Protein AF-A0A8S0UUN2-F1 (afdb_monomer_lite)

Foldseek 3Di:
DCPVLLDPDDPDPDDPVVVVVVLVVVLVCVLVVLVVVLVVDPDPVSVVVNVVSVVVSVVVVVVVVVVVVVVVVVCVVVVPPDSCLQCQQCVPNDWDADPVRHTRGPHDPPPPDDD

pLDDT: mean 70.6, std 10.85, range [37.72, 88.5]

Organism: NCBI:txid158383

InterPro domains:
  IPR000326 Phosphatidic acid phosphatase type 2/haloperoxidase [PF01569] (60-100)
  IPR036938 Phosphatidic acid phosphatase type 2/haloperoxidase superfamily [SSF48317] (6-97)
  IPR043216 Phosphatidic acid phosphatases-like [PTHR10165] (4-112)

Sequence (115 aa):
MMSDLKYPLKDNTVPIWLVPVNNIFTSAIFLLGFVPVNKIEEDDVGILSYYESVCVSRRILFSVLITGVSTDAIKDAVGRPRPDFFWRCFPDGKDVYDRWGNVVCHGDKCHKGRA

Structure (mmCIF, N/CA/C/O backbone):
data_AF-A0A8S0UUN2-F1
#
_entry.id   AF-A0A8S0UUN2-F1
#
loop_
_atom_site.group_PDB
_atom_site.id
_atom_site.type_symbol
_atom_site.label_atom_id
_atom_site.label_alt_id
_atom_site.label_comp_id
_atom_site.label_asym_id
_atom_site.label_entity_id
_atom_site.label_seq_id
_atom_site.pdbx_PDB_ins_code
_atom_site.Cartn_x
_atom_site.Cartn_y
_atom_site.Cartn_z
_atom_site.occupancy
_atom_site.B_iso_or_equiv
_atom_site.auth_seq_id
_atom_site.auth_comp_id
_atom_site.auth_asym_id
_atom_site.auth_atom_id
_atom_site.pdbx_PDB_model_num
ATOM 1 N N . MET A 1 1 ? -13.374 -9.385 24.234 1.00 54.16 1 MET A N 1
ATOM 2 C CA . MET A 1 1 ? -13.160 -7.934 24.432 1.00 54.16 1 MET A CA 1
ATOM 3 C C . MET A 1 1 ? -11.979 -7.525 23.563 1.00 54.16 1 MET A C 1
ATOM 5 O O . MET A 1 1 ? -10.986 -8.239 23.589 1.00 54.16 1 MET A O 1
ATOM 9 N N . MET A 1 2 ? -12.117 -6.482 22.731 1.00 58.81 2 MET A N 1
ATOM 10 C CA . MET A 1 2 ? -11.131 -6.035 21.725 1.00 58.81 2 MET A CA 1
ATOM 11 C C . MET A 1 2 ? -9.822 -5.510 22.357 1.00 58.81 2 MET A C 1
ATOM 13 O O . MET A 1 2 ? -9.543 -4.314 22.353 1.00 58.81 2 MET A O 1
ATOM 17 N N . SER A 1 3 ? -8.997 -6.398 22.903 1.00 55.84 3 SER A N 1
ATOM 18 C CA . SER A 1 3 ? -7.703 -6.046 23.500 1.00 55.84 3 SER A CA 1
ATOM 19 C C . SER A 1 3 ? -6.647 -5.631 22.465 1.00 55.84 3 SER A C 1
ATOM 21 O O . SER A 1 3 ? -5.784 -4.821 22.787 1.00 55.84 3 SER A O 1
ATOM 23 N N . ASP A 1 4 ? -6.745 -6.107 21.218 1.00 57.84 4 ASP A N 1
ATOM 24 C CA . ASP A 1 4 ? -5.791 -5.801 20.133 1.00 57.84 4 ASP A CA 1
ATOM 25 C C . ASP A 1 4 ? -5.864 -4.356 19.594 1.00 57.84 4 ASP A C 1
ATOM 27 O O . ASP A 1 4 ? -4.956 -3.917 18.892 1.00 57.84 4 ASP A O 1
ATOM 31 N N . LEU A 1 5 ? -6.924 -3.595 19.902 1.00 57.59 5 LEU A N 1
ATOM 32 C CA . LEU A 1 5 ? -7.159 -2.243 19.355 1.00 57.59 5 LEU A CA 1
ATOM 33 C C . LEU A 1 5 ? -6.749 -1.108 20.312 1.00 57.59 5 LEU A C 1
ATOM 35 O O . LEU A 1 5 ? -6.893 0.063 19.976 1.00 57.59 5 LEU A O 1
ATOM 39 N N . LYS A 1 6 ? -6.266 -1.431 21.519 1.00 59.50 6 LYS A N 1
ATOM 40 C CA . LYS A 1 6 ? -6.005 -0.439 22.579 1.00 59.50 6 LYS A CA 1
ATOM 41 C C . LYS A 1 6 ? -4.674 0.310 22.414 1.00 59.50 6 LYS A C 1
ATOM 43 O O . LYS A 1 6 ? -4.372 1.218 23.186 1.00 59.50 6 LYS A O 1
ATOM 48 N N . TYR A 1 7 ? -3.866 -0.043 21.418 1.00 57.97 7 TYR A N 1
ATOM 49 C CA . TYR A 1 7 ? -2.603 0.645 21.167 1.00 57.97 7 TYR A CA 1
ATOM 50 C C . TYR A 1 7 ? -2.852 2.013 20.507 1.00 57.97 7 TYR A C 1
ATOM 52 O O . TYR A 1 7 ? -3.705 2.114 19.623 1.00 57.97 7 TYR A O 1
ATOM 60 N N . PRO A 1 8 ? -2.153 3.085 20.930 1.00 60.56 8 PRO A N 1
ATOM 61 C CA . PRO A 1 8 ? -2.270 4.384 20.280 1.00 60.56 8 PRO A CA 1
ATOM 62 C C . PRO A 1 8 ? -1.853 4.249 18.813 1.00 60.56 8 PRO A C 1
ATOM 64 O O . PRO A 1 8 ? -0.781 3.713 18.516 1.00 60.56 8 PRO A O 1
ATOM 67 N N . LEU A 1 9 ? -2.720 4.707 17.906 1.00 62.19 9 LEU A N 1
ATOM 68 C CA . LEU A 1 9 ? -2.459 4.679 16.472 1.00 62.19 9 LEU A CA 1
ATOM 69 C C . LEU A 1 9 ? -1.210 5.527 16.206 1.00 62.19 9 LEU A C 1
ATOM 71 O O . LEU A 1 9 ? -1.198 6.726 16.477 1.00 62.19 9 LEU A O 1
ATOM 75 N N . LYS A 1 10 ? -0.134 4.892 15.745 1.00 66.75 10 LYS A N 1
ATOM 76 C CA . LYS A 1 10 ? 1.070 5.612 15.334 1.00 66.75 10 LYS A CA 1
ATOM 77 C C . LYS A 1 10 ? 0.765 6.315 14.013 1.00 66.75 10 LYS A C 1
ATOM 79 O O . LYS A 1 10 ? 0.128 5.716 13.146 1.00 66.75 10 LYS A O 1
ATOM 84 N N . ASP A 1 11 ? 1.248 7.541 13.847 1.00 67.81 11 ASP A N 1
ATOM 85 C CA . ASP A 1 11 ? 1.185 8.206 12.549 1.00 67.81 11 ASP A CA 1
ATOM 86 C C . ASP A 1 11 ? 1.904 7.369 11.484 1.00 67.81 11 ASP A C 1
ATOM 88 O O . ASP A 1 11 ? 2.927 6.727 11.746 1.00 67.81 11 ASP A O 1
ATOM 92 N N . ASN A 1 12 ? 1.356 7.371 10.269 1.00 67.38 12 ASN A N 1
ATOM 93 C CA . ASN A 1 12 ? 1.950 6.651 9.152 1.00 67.38 12 ASN A CA 1
ATOM 94 C C . ASN A 1 12 ? 3.290 7.301 8.779 1.00 67.38 12 ASN A C 1
ATOM 96 O O . ASN A 1 12 ? 3.315 8.351 8.142 1.00 67.38 12 ASN A O 1
ATOM 100 N N . THR A 1 13 ? 4.403 6.638 9.110 1.00 77.00 13 THR A N 1
ATOM 101 C CA . THR A 1 13 ? 5.765 7.040 8.704 1.00 77.00 13 THR A CA 1
ATOM 102 C C . THR A 1 13 ? 5.921 7.120 7.183 1.00 77.00 13 THR A C 1
ATOM 104 O O . THR A 1 13 ? 6.773 7.847 6.681 1.00 77.00 13 THR A O 1
ATOM 107 N N . VAL A 1 14 ? 5.095 6.375 6.438 1.00 69.31 14 VAL A N 1
ATOM 108 C CA . VAL A 1 14 ? 5.120 6.334 4.975 1.00 69.31 14 VAL A CA 1
ATOM 109 C C . VAL A 1 14 ? 3.719 6.642 4.437 1.00 69.31 14 VAL A C 1
ATOM 111 O O . VAL A 1 14 ? 2.781 5.897 4.738 1.00 69.31 14 VAL A O 1
ATOM 114 N N . PRO A 1 15 ? 3.532 7.720 3.650 1.00 77.88 15 PRO A N 1
ATOM 115 C CA . PRO A 1 15 ? 2.231 8.020 3.078 1.00 77.88 15 PRO A CA 1
ATOM 116 C C . PRO A 1 15 ? 1.861 6.966 2.033 1.00 77.88 15 PRO A C 1
ATOM 118 O O . PRO A 1 15 ? 2.679 6.574 1.206 1.00 77.88 15 PRO A O 1
ATOM 121 N N . ILE A 1 16 ? 0.597 6.542 2.033 1.00 76.62 16 ILE A N 1
ATOM 122 C CA . ILE A 1 16 ? 0.081 5.507 1.119 1.00 76.62 16 ILE A CA 1
ATOM 123 C C . ILE A 1 16 ? 0.270 5.907 -0.358 1.00 76.62 16 ILE A C 1
ATOM 125 O O . ILE A 1 16 ? 0.522 5.054 -1.204 1.00 76.62 16 ILE A O 1
ATOM 129 N N . TRP A 1 17 ? 0.242 7.209 -0.658 1.00 73.19 17 TRP A N 1
ATOM 130 C CA . TRP A 1 17 ? 0.506 7.759 -1.992 1.00 73.19 17 TRP A CA 1
ATOM 131 C C . TRP A 1 17 ? 1.977 7.701 -2.429 1.00 73.19 17 TRP A C 1
ATOM 133 O O . TRP A 1 17 ? 2.255 7.814 -3.620 1.00 73.19 17 TRP A O 1
ATOM 143 N N . LEU A 1 18 ? 2.926 7.491 -1.511 1.00 82.75 18 LEU A N 1
ATOM 144 C CA . LEU A 1 18 ? 4.351 7.431 -1.850 1.00 82.75 18 LEU A CA 1
ATOM 145 C C . LEU A 1 18 ? 4.667 6.238 -2.756 1.00 82.75 18 LEU A C 1
ATOM 147 O O . LEU A 1 18 ? 5.467 6.350 -3.678 1.00 82.75 18 LEU A O 1
ATOM 151 N N . VAL A 1 19 ? 4.018 5.102 -2.502 1.00 79.19 19 VAL A N 1
ATOM 152 C CA . VAL A 1 19 ? 4.249 3.845 -3.222 1.00 79.19 19 VAL A CA 1
ATOM 153 C C . VAL A 1 19 ? 3.903 3.963 -4.717 1.00 79.19 19 VAL A C 1
ATOM 155 O O . VAL A 1 19 ? 4.774 3.668 -5.540 1.00 79.19 19 VAL A O 1
ATOM 158 N N . PRO A 1 20 ? 2.700 4.428 -5.117 1.00 77.62 20 PRO A N 1
ATOM 159 C CA . PRO A 1 20 ? 2.389 4.618 -6.532 1.00 77.62 20 PRO A CA 1
ATOM 160 C C . PRO A 1 20 ? 3.247 5.709 -7.189 1.00 77.62 20 PRO A C 1
ATOM 162 O O . PRO A 1 20 ? 3.681 5.523 -8.324 1.00 77.62 20 PRO A O 1
ATOM 165 N N . VAL A 1 21 ? 3.556 6.806 -6.485 1.00 83.06 21 VAL A N 1
ATOM 166 C CA . VAL A 1 21 ? 4.403 7.888 -7.023 1.00 83.06 21 VAL A CA 1
ATOM 167 C C . VAL A 1 21 ? 5.825 7.397 -7.303 1.00 83.06 21 VAL A C 1
ATOM 169 O O . VAL A 1 21 ? 6.359 7.659 -8.382 1.00 83.06 21 VAL A O 1
ATOM 172 N N . ASN A 1 22 ? 6.419 6.632 -6.382 1.00 81.06 22 ASN A N 1
ATOM 173 C CA . ASN A 1 22 ? 7.759 6.082 -6.566 1.00 81.06 22 ASN A CA 1
ATOM 174 C C . ASN A 1 22 ? 7.817 5.126 -7.766 1.00 81.06 22 ASN A C 1
ATOM 176 O O . ASN A 1 22 ? 8.722 5.230 -8.586 1.00 81.06 22 ASN A O 1
ATOM 180 N N . ASN A 1 23 ? 6.820 4.249 -7.920 1.00 76.00 23 ASN A N 1
ATOM 181 C CA . ASN A 1 23 ? 6.777 3.284 -9.021 1.00 76.00 23 ASN A CA 1
ATOM 182 C C . ASN A 1 23 ? 6.697 3.969 -10.401 1.00 76.00 23 ASN A C 1
ATOM 184 O O . ASN A 1 23 ? 7.421 3.605 -11.328 1.00 76.00 23 ASN A O 1
ATOM 188 N N . ILE A 1 24 ? 5.867 5.014 -10.524 1.00 81.50 24 ILE A N 1
ATOM 189 C CA . ILE A 1 24 ? 5.768 5.815 -11.753 1.00 81.50 24 ILE A CA 1
ATOM 190 C C . ILE A 1 24 ? 7.113 6.485 -12.047 1.00 81.50 24 ILE A C 1
ATOM 192 O O . ILE A 1 24 ? 7.611 6.389 -13.167 1.00 81.50 24 ILE A O 1
ATOM 196 N N . PHE A 1 25 ? 7.738 7.095 -11.040 1.00 82.00 25 PHE A N 1
ATOM 197 C CA . PHE A 1 25 ? 9.007 7.798 -11.203 1.00 82.00 25 PHE A CA 1
ATOM 198 C C . PHE A 1 25 ? 10.152 6.862 -11.613 1.00 82.00 25 PHE A C 1
ATOM 200 O O . PHE A 1 25 ? 10.879 7.158 -12.560 1.00 82.00 25 PHE A O 1
ATOM 207 N N . THR A 1 26 ? 10.275 5.693 -10.972 1.00 76.62 26 THR A N 1
ATOM 208 C CA . THR A 1 26 ? 11.300 4.699 -11.330 1.00 76.62 26 THR A CA 1
ATOM 209 C C . THR A 1 26 ? 11.085 4.165 -12.750 1.00 76.62 26 THR A C 1
ATOM 211 O O . THR A 1 26 ? 12.043 4.055 -13.515 1.00 76.62 26 THR A O 1
ATOM 214 N N . SER A 1 27 ? 9.833 3.900 -13.145 1.00 74.50 27 SER A N 1
ATOM 215 C CA . SER A 1 27 ? 9.517 3.444 -14.507 1.00 74.50 27 SER A CA 1
ATOM 216 C C . SER A 1 27 ? 9.804 4.511 -15.574 1.00 74.50 27 SER A C 1
ATOM 218 O O . SER A 1 27 ? 10.342 4.191 -16.633 1.00 74.50 27 SER A O 1
ATOM 220 N N . ALA A 1 28 ? 9.531 5.786 -15.280 1.00 76.75 28 ALA A N 1
ATOM 221 C CA . ALA A 1 28 ? 9.803 6.899 -16.183 1.00 76.75 28 ALA A CA 1
ATOM 222 C C . ALA A 1 28 ? 11.309 7.148 -16.358 1.00 76.75 28 ALA A C 1
ATOM 224 O O . ALA A 1 28 ? 11.757 7.343 -17.483 1.00 76.75 28 ALA A O 1
ATOM 225 N N . ILE A 1 29 ? 12.101 7.083 -15.280 1.00 78.75 29 ILE A N 1
ATOM 226 C CA . ILE A 1 29 ? 13.567 7.202 -15.353 1.00 78.75 29 ILE A CA 1
ATOM 227 C C . ILE A 1 29 ? 14.169 6.055 -16.157 1.00 78.75 29 ILE A C 1
ATOM 229 O O . ILE A 1 29 ? 15.064 6.291 -16.964 1.00 78.75 29 ILE A O 1
ATOM 233 N N . PHE A 1 30 ? 13.679 4.826 -15.973 1.00 73.94 30 PHE A N 1
ATOM 234 C CA . PHE A 1 30 ? 14.177 3.684 -16.732 1.00 73.94 30 PHE A CA 1
ATOM 235 C C . PHE A 1 30 ? 13.919 3.876 -18.230 1.00 73.94 30 PHE A C 1
ATOM 237 O O . PHE A 1 30 ? 14.846 3.762 -19.019 1.00 73.94 30 PHE A O 1
ATOM 244 N N . LEU A 1 31 ? 12.708 4.281 -18.627 1.00 70.25 31 LEU A N 1
ATOM 245 C CA . LEU A 1 31 ? 12.386 4.543 -20.034 1.00 70.25 31 LEU A CA 1
ATOM 246 C C . LEU A 1 31 ? 13.159 5.745 -20.605 1.00 70.25 31 LEU A C 1
ATOM 248 O O . LEU A 1 31 ? 13.707 5.654 -21.698 1.00 70.25 31 LEU A O 1
ATOM 252 N N . LEU A 1 32 ? 13.247 6.859 -19.874 1.00 70.25 32 LEU A N 1
ATOM 253 C CA . LEU A 1 32 ? 13.936 8.071 -20.334 1.00 70.25 32 LEU A CA 1
ATOM 254 C C . LEU A 1 32 ? 15.463 7.958 -20.297 1.00 70.25 32 LEU A C 1
ATOM 256 O O . LEU A 1 32 ? 16.122 8.689 -21.024 1.00 70.25 32 LEU A O 1
ATOM 260 N N . GLY A 1 33 ? 16.026 7.078 -19.469 1.00 68.19 33 GLY A N 1
ATOM 261 C CA . GLY A 1 33 ? 17.462 6.813 -19.388 1.00 68.19 33 GLY A CA 1
ATOM 262 C C . GLY A 1 33 ? 17.933 5.759 -20.392 1.00 68.19 33 GLY A C 1
ATOM 263 O O . GLY A 1 33 ? 18.982 5.935 -21.001 1.00 68.19 33 GLY A O 1
ATOM 264 N N . PHE A 1 34 ? 17.152 4.696 -20.630 1.00 64.81 34 PHE A N 1
ATOM 265 C CA . PHE A 1 34 ? 17.516 3.654 -21.602 1.00 64.81 34 PHE A CA 1
ATOM 266 C C . PHE A 1 34 ? 17.328 4.099 -23.061 1.00 64.81 34 PHE A C 1
ATOM 268 O O . PHE A 1 34 ? 18.112 3.700 -23.920 1.00 64.81 34 PHE A O 1
ATOM 275 N N . VAL A 1 35 ? 16.310 4.915 -23.361 1.00 63.34 35 VAL A N 1
ATOM 276 C CA . VAL A 1 35 ? 15.984 5.324 -24.742 1.00 63.34 35 VAL A CA 1
ATOM 277 C C . VAL A 1 35 ? 17.052 6.204 -25.410 1.00 63.34 35 VAL A C 1
ATOM 279 O O . VAL A 1 35 ? 17.353 5.942 -26.571 1.00 63.34 35 VAL A O 1
ATOM 282 N N . PRO A 1 36 ? 17.642 7.231 -24.766 1.00 55.56 36 PRO A N 1
ATOM 283 C CA . PRO A 1 36 ? 18.668 8.055 -25.403 1.00 55.56 36 PRO A CA 1
ATOM 284 C C . PRO A 1 36 ? 20.066 7.423 -25.359 1.00 55.56 36 PRO A C 1
ATOM 286 O O . PRO A 1 36 ? 20.861 7.706 -26.248 1.00 55.56 36 PRO A O 1
ATOM 289 N N . VAL A 1 37 ? 20.372 6.566 -24.373 1.00 58.94 37 VAL A N 1
ATOM 290 C CA . VAL A 1 37 ? 21.700 5.933 -24.230 1.00 58.94 37 VAL A CA 1
ATOM 291 C C . VAL A 1 37 ? 21.916 4.829 -25.269 1.00 58.94 37 VAL A C 1
ATOM 293 O O . VAL A 1 37 ? 22.996 4.745 -25.841 1.00 58.94 37 VAL A O 1
ATOM 296 N N . ASN A 1 38 ? 20.881 4.047 -25.590 1.00 55.00 38 ASN A N 1
ATOM 297 C CA . ASN A 1 38 ? 20.961 3.009 -26.630 1.00 55.00 38 ASN A CA 1
ATOM 298 C C . ASN A 1 38 ? 20.685 3.542 -28.045 1.00 55.00 38 ASN A C 1
ATOM 300 O O . ASN A 1 38 ? 20.693 2.781 -29.004 1.00 55.00 38 ASN A O 1
ATOM 304 N N . LYS A 1 39 ? 20.446 4.851 -28.202 1.00 50.78 39 LYS A N 1
ATOM 305 C CA . LYS A 1 39 ? 20.233 5.486 -29.513 1.00 50.78 39 LYS A C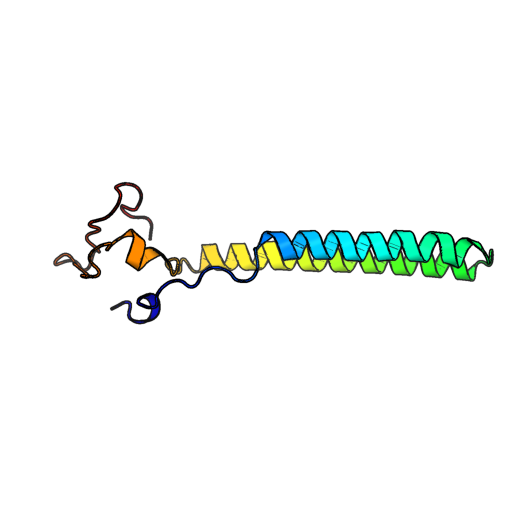A 1
ATOM 306 C C . LYS A 1 39 ? 21.534 5.736 -30.287 1.00 50.78 39 LYS A C 1
ATOM 308 O O . LYS A 1 39 ? 21.488 6.318 -31.364 1.00 50.78 39 LYS A O 1
ATOM 313 N N . ILE A 1 40 ? 22.678 5.354 -29.716 1.00 53.22 40 ILE A N 1
ATOM 314 C CA . ILE A 1 40 ? 24.009 5.537 -30.308 1.00 53.22 40 ILE A CA 1
ATOM 315 C C . ILE A 1 40 ? 24.4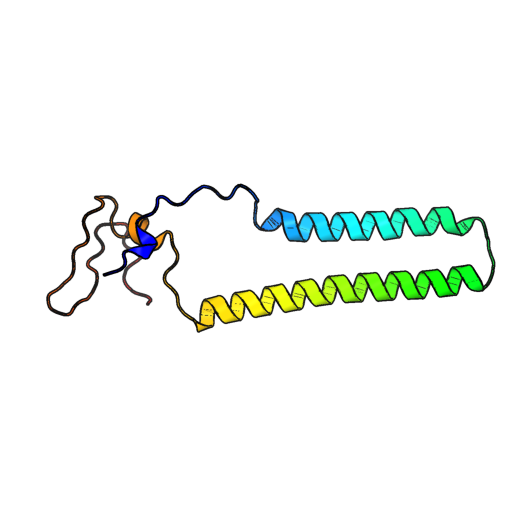38 4.298 -31.122 1.00 53.22 40 ILE A C 1
ATOM 317 O O . ILE A 1 40 ? 25.351 4.406 -31.933 1.00 53.22 40 ILE A O 1
ATOM 321 N N . GLU A 1 41 ? 23.749 3.157 -30.998 1.00 61.44 41 GLU A N 1
ATOM 322 C CA . GLU A 1 41 ? 24.094 1.919 -31.713 1.00 61.44 41 GLU A CA 1
ATOM 323 C C . GLU A 1 41 ? 22.850 1.371 -32.439 1.00 61.44 41 GLU A C 1
ATOM 325 O O . GLU A 1 41 ? 22.004 0.685 -31.862 1.00 61.44 41 GLU A O 1
ATOM 330 N N . GLU A 1 42 ? 22.685 1.779 -33.704 1.00 60.25 42 GLU A N 1
ATOM 331 C CA . GLU A 1 42 ? 21.654 1.282 -34.627 1.00 60.25 42 GLU A CA 1
ATOM 332 C C . GLU A 1 42 ? 22.006 -0.136 -35.107 1.00 60.25 42 GLU A C 1
ATOM 334 O O . GLU A 1 42 ? 22.423 -0.331 -36.242 1.00 60.25 42 GLU A O 1
ATOM 339 N N . ASP A 1 43 ? 21.804 -1.127 -34.241 1.00 57.75 43 ASP A N 1
ATOM 340 C CA . ASP A 1 43 ? 21.783 -2.542 -34.618 1.00 57.75 43 ASP A CA 1
ATOM 341 C C . ASP A 1 43 ? 20.405 -3.148 -34.296 1.00 57.75 43 ASP A C 1
ATOM 343 O O . ASP A 1 43 ? 19.764 -2.780 -33.305 1.00 57.75 43 ASP A O 1
ATOM 347 N N . ASP A 1 44 ? 19.947 -4.130 -35.085 1.00 58.47 44 ASP A N 1
ATOM 348 C CA . ASP A 1 44 ? 18.672 -4.858 -34.883 1.00 58.47 44 ASP A CA 1
ATOM 349 C C . ASP A 1 44 ? 18.506 -5.415 -33.446 1.00 58.47 44 ASP A C 1
ATOM 351 O O . ASP A 1 44 ? 17.393 -5.599 -32.940 1.00 58.47 44 ASP A O 1
ATOM 355 N N . VAL A 1 45 ? 19.624 -5.631 -32.745 1.00 62.69 45 VAL A N 1
ATOM 356 C CA . VAL A 1 45 ? 19.703 -6.088 -31.348 1.00 62.69 45 VAL A CA 1
ATOM 357 C C . VAL A 1 45 ? 19.184 -5.034 -30.350 1.00 62.69 45 VAL A C 1
ATOM 359 O O . VAL A 1 45 ? 18.590 -5.380 -29.321 1.00 62.69 45 VAL A O 1
ATOM 362 N N . GLY A 1 46 ? 19.351 -3.744 -30.657 1.00 63.66 46 GLY A N 1
ATOM 363 C CA . GLY A 1 46 ? 18.899 -2.630 -29.819 1.00 63.66 46 GLY A CA 1
ATOM 364 C C . GLY A 1 46 ? 17.375 -2.474 -29.812 1.00 63.66 46 GLY A C 1
ATOM 365 O O . GLY A 1 46 ? 16.774 -2.211 -28.766 1.00 63.66 46 GLY A O 1
ATOM 366 N N . ILE A 1 47 ? 16.725 -2.727 -30.953 1.00 65.38 47 ILE A N 1
ATOM 367 C CA . ILE A 1 47 ? 15.262 -2.663 -31.088 1.00 65.38 47 ILE A CA 1
ATOM 368 C C . ILE A 1 47 ? 14.600 -3.799 -30.294 1.00 65.38 47 ILE A C 1
ATOM 370 O O . ILE A 1 47 ? 13.638 -3.558 -29.562 1.00 65.38 47 ILE A O 1
ATOM 374 N N . LEU A 1 48 ? 15.131 -5.026 -30.365 1.00 70.06 48 LEU A N 1
ATOM 375 C CA . LEU A 1 48 ? 14.585 -6.173 -29.626 1.00 70.06 48 LEU A CA 1
ATOM 376 C C . LEU A 1 48 ? 14.647 -5.959 -28.099 1.00 70.06 48 LEU A C 1
ATOM 378 O O . LEU A 1 48 ? 13.662 -6.196 -27.396 1.00 70.06 48 LEU A O 1
ATOM 382 N N . SER A 1 49 ? 15.771 -5.426 -27.603 1.00 70.56 49 SER A N 1
ATOM 383 C CA . SER A 1 49 ? 15.969 -5.097 -26.180 1.00 70.56 49 SER A CA 1
ATOM 384 C C . SER A 1 49 ? 15.033 -3.980 -25.690 1.00 70.56 49 SER A C 1
ATOM 386 O O . SER A 1 49 ? 14.595 -3.972 -24.532 1.00 70.56 49 SER A O 1
ATOM 388 N N . TYR A 1 50 ? 14.658 -3.045 -26.568 1.00 72.69 50 TYR A N 1
ATOM 389 C CA . TYR A 1 50 ? 13.664 -2.014 -26.262 1.00 72.69 50 TYR A CA 1
ATOM 390 C C . TYR A 1 50 ? 12.255 -2.601 -26.077 1.00 72.69 50 TYR A C 1
ATOM 392 O O . TYR A 1 50 ? 11.568 -2.292 -25.102 1.00 72.69 50 TYR A O 1
ATOM 400 N N . TYR A 1 51 ? 11.821 -3.498 -26.966 1.00 75.00 51 TYR A N 1
ATOM 401 C CA . TYR A 1 51 ? 10.514 -4.146 -26.821 1.00 75.00 51 TYR A CA 1
ATOM 402 C C . TYR A 1 51 ? 10.437 -5.024 -25.567 1.00 75.00 51 TYR A C 1
ATOM 404 O O . TYR A 1 51 ? 9.397 -5.039 -24.897 1.00 75.00 51 TYR A O 1
ATOM 412 N N . GLU A 1 52 ? 11.525 -5.714 -25.216 1.00 77.25 52 GLU A N 1
ATOM 413 C CA . GLU A 1 52 ? 11.577 -6.538 -24.008 1.00 77.25 52 GLU A CA 1
ATOM 414 C C . GLU A 1 52 ? 11.456 -5.680 -22.738 1.00 77.25 52 GLU A C 1
ATOM 416 O O . GLU A 1 52 ? 10.597 -5.935 -21.891 1.00 77.25 52 GLU A O 1
ATOM 421 N N . SER A 1 53 ? 12.219 -4.588 -22.643 1.00 71.19 53 SER A N 1
ATOM 422 C CA . SER A 1 53 ? 12.177 -3.665 -21.497 1.00 71.19 53 SER A CA 1
ATOM 423 C C . SER A 1 53 ? 10.825 -2.949 -21.334 1.00 71.19 53 SER A C 1
ATOM 425 O O . SER A 1 53 ? 10.308 -2.816 -20.215 1.00 71.19 53 SER A O 1
ATOM 427 N N . VAL A 1 54 ? 10.182 -2.551 -22.434 1.00 77.62 54 VAL A N 1
ATOM 428 C CA . VAL A 1 54 ? 8.822 -1.984 -22.412 1.00 77.62 54 VAL A CA 1
ATOM 429 C C . VAL A 1 54 ? 7.785 -3.027 -21.977 1.00 77.62 54 VAL A C 1
ATOM 431 O O . VAL A 1 54 ? 6.901 -2.734 -21.168 1.00 77.62 54 VAL A O 1
ATOM 434 N N . CYS A 1 55 ? 7.895 -4.272 -22.444 1.00 78.62 55 CYS A N 1
ATOM 435 C CA . CYS A 1 55 ? 7.009 -5.349 -22.001 1.00 78.62 55 CYS A CA 1
ATOM 436 C C . CYS A 1 55 ? 7.183 -5.664 -20.510 1.00 78.62 55 CYS A C 1
ATOM 438 O O . CYS A 1 55 ? 6.188 -5.870 -19.810 1.00 78.62 55 CYS A O 1
ATOM 440 N N . VAL A 1 56 ? 8.424 -5.684 -20.015 1.00 78.94 56 VAL A N 1
ATOM 441 C CA . VAL A 1 56 ? 8.747 -5.933 -18.602 1.00 78.94 56 VAL A CA 1
ATOM 442 C C . VAL A 1 56 ? 8.166 -4.835 -17.707 1.00 78.94 56 VAL A C 1
ATOM 444 O O . VAL A 1 56 ? 7.458 -5.148 -16.748 1.00 78.94 56 VAL A O 1
ATOM 447 N N . SER A 1 57 ? 8.357 -3.556 -18.047 1.00 75.75 57 SER A N 1
ATOM 448 C CA . SER A 1 57 ? 7.806 -2.440 -17.259 1.00 75.75 57 SER A CA 1
ATOM 449 C C . SER A 1 5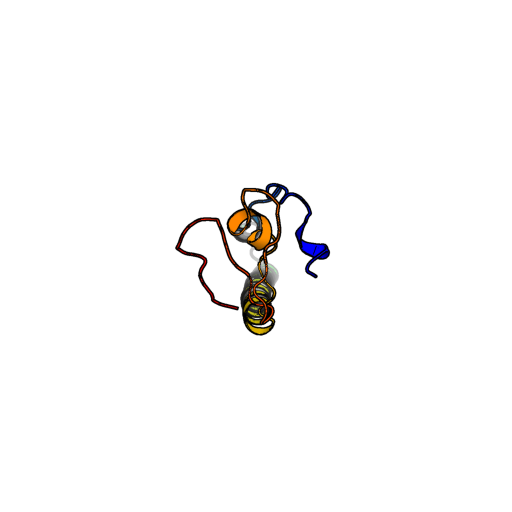7 ? 6.271 -2.458 -17.195 1.00 75.75 57 SER A C 1
ATOM 451 O O . SER A 1 57 ? 5.695 -2.328 -16.111 1.00 75.75 57 SER A O 1
ATOM 453 N N . ARG A 1 58 ? 5.582 -2.732 -18.314 1.00 79.38 58 ARG A N 1
ATOM 454 C CA . ARG A 1 58 ? 4.113 -2.862 -18.340 1.00 79.38 58 ARG A CA 1
ATOM 455 C C . ARG A 1 58 ? 3.608 -4.008 -17.456 1.00 79.38 58 ARG A C 1
ATOM 457 O O . ARG A 1 58 ? 2.580 -3.862 -16.795 1.00 79.38 58 ARG A O 1
ATOM 464 N N . ARG A 1 59 ? 4.324 -5.137 -17.420 1.00 83.62 59 ARG A N 1
ATOM 465 C CA . ARG A 1 59 ? 3.980 -6.296 -16.574 1.00 83.62 59 ARG A CA 1
ATOM 466 C C . ARG A 1 59 ? 4.123 -5.980 -15.084 1.00 83.62 59 ARG A C 1
ATOM 468 O O . ARG A 1 59 ? 3.250 -6.356 -14.305 1.00 83.62 59 ARG A O 1
ATOM 475 N N . ILE A 1 60 ? 5.175 -5.261 -14.692 1.00 81.81 60 ILE A N 1
ATOM 476 C CA . ILE A 1 60 ? 5.401 -4.863 -13.292 1.00 81.81 60 ILE A CA 1
ATOM 477 C C . ILE A 1 60 ? 4.294 -3.915 -12.817 1.00 81.81 60 ILE A C 1
ATOM 479 O O . ILE A 1 60 ? 3.701 -4.144 -11.762 1.00 81.81 60 ILE A O 1
ATOM 483 N N . LEU A 1 61 ? 3.950 -2.901 -13.618 1.00 81.12 61 LEU A N 1
ATOM 484 C CA . LEU A 1 61 ? 2.855 -1.977 -13.302 1.00 81.12 61 LEU A CA 1
ATOM 485 C C . LEU A 1 61 ? 1.520 -2.716 -13.119 1.00 81.12 61 LEU A C 1
ATOM 487 O O . LEU A 1 61 ? 0.788 -2.453 -12.165 1.00 81.12 61 LEU A O 1
ATOM 491 N N . PHE A 1 62 ? 1.225 -3.680 -13.993 1.00 83.12 62 PHE A N 1
ATOM 492 C CA . PHE A 1 62 ? 0.004 -4.481 -13.914 1.00 83.12 62 PHE A CA 1
ATOM 493 C C . PHE A 1 62 ? -0.052 -5.366 -12.657 1.00 83.12 62 PHE A C 1
ATOM 495 O O 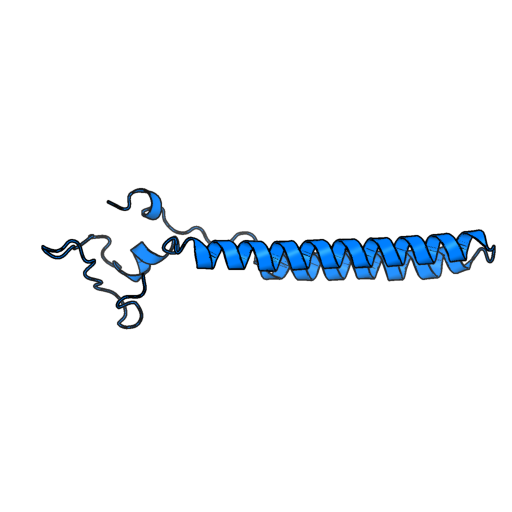. PHE A 1 62 ? -1.094 -5.446 -12.008 1.00 83.12 62 PHE A O 1
ATOM 502 N N . SER A 1 63 ? 1.074 -5.970 -12.265 1.00 86.19 63 SER A N 1
ATOM 503 C CA . SER A 1 63 ? 1.182 -6.777 -11.040 1.00 86.19 63 SER A CA 1
ATOM 504 C C . SER A 1 63 ? 0.877 -5.966 -9.772 1.00 86.19 63 SER A C 1
ATOM 506 O O . SER A 1 63 ? 0.112 -6.406 -8.907 1.00 86.19 63 SER A O 1
ATOM 508 N N . VAL A 1 64 ? 1.408 -4.740 -9.682 1.00 85.12 64 VAL A N 1
ATOM 509 C CA . VAL A 1 64 ? 1.154 -3.838 -8.545 1.00 85.12 64 VAL A CA 1
ATOM 510 C C . VAL A 1 64 ? -0.324 -3.447 -8.469 1.00 85.12 64 VAL A C 1
ATOM 512 O O . VAL A 1 64 ? -0.902 -3.473 -7.384 1.00 85.12 64 VAL A O 1
ATOM 515 N N . LEU A 1 65 ? -0.956 -3.139 -9.608 1.00 84.56 65 LEU A N 1
ATOM 516 C CA . LEU A 1 65 ? -2.381 -2.794 -9.659 1.00 84.56 65 LEU A CA 1
ATOM 517 C C . LEU A 1 65 ? -3.274 -3.948 -9.187 1.00 84.56 65 LEU A C 1
ATOM 519 O O . LEU A 1 65 ? -4.148 -3.733 -8.347 1.00 84.56 65 LEU A O 1
ATOM 523 N N . ILE A 1 66 ? -3.032 -5.170 -9.677 1.00 87.50 66 ILE A N 1
ATOM 524 C CA . ILE A 1 66 ? -3.787 -6.358 -9.250 1.00 87.50 66 ILE A CA 1
ATOM 525 C C . ILE A 1 66 ? -3.626 -6.583 -7.751 1.00 87.50 66 ILE A C 1
ATOM 527 O O . ILE A 1 66 ? -4.614 -6.819 -7.054 1.00 87.50 66 ILE A O 1
ATOM 531 N N . THR A 1 67 ? -2.394 -6.496 -7.251 1.00 87.62 67 THR A N 1
ATOM 532 C CA . THR A 1 67 ? -2.114 -6.687 -5.826 1.00 87.62 67 THR A CA 1
ATOM 533 C C . THR A 1 67 ? -2.848 -5.640 -4.987 1.00 87.62 67 THR A C 1
ATOM 535 O O . THR A 1 67 ? -3.492 -5.999 -4.005 1.00 87.62 67 THR A O 1
ATOM 538 N N . GLY A 1 68 ? -2.845 -4.371 -5.410 1.00 85.44 68 GLY A N 1
ATOM 539 C CA . GLY A 1 68 ? -3.587 -3.295 -4.749 1.00 85.44 68 GLY A CA 1
ATOM 540 C C . GLY A 1 68 ? -5.080 -3.600 -4.628 1.00 85.44 68 GLY A C 1
ATOM 541 O O . GLY A 1 68 ? -5.589 -3.724 -3.514 1.00 85.44 68 GLY A O 1
ATOM 542 N N . VAL A 1 69 ? -5.755 -3.832 -5.759 1.00 88.50 69 VAL A N 1
ATOM 543 C CA . VAL A 1 69 ? -7.198 -4.139 -5.790 1.00 88.50 69 VAL A CA 1
ATOM 544 C C . VAL A 1 69 ? -7.527 -5.384 -4.966 1.00 88.50 69 VAL A C 1
ATOM 546 O O . VAL A 1 69 ? -8.487 -5.382 -4.199 1.00 88.50 69 VAL A O 1
ATOM 549 N N . SER A 1 70 ? -6.711 -6.435 -5.077 1.00 86.75 70 SER A N 1
ATOM 550 C CA . SER A 1 70 ? -6.928 -7.686 -4.341 1.00 86.75 70 SER A CA 1
ATOM 551 C C . SER A 1 70 ? -6.819 -7.475 -2.832 1.00 86.75 70 SER A C 1
ATOM 553 O O . SER A 1 70 ? -7.646 -7.978 -2.076 1.00 86.75 70 SER A O 1
ATOM 555 N N . THR A 1 71 ? -5.829 -6.704 -2.371 1.00 84.75 71 THR A N 1
ATOM 556 C CA . THR A 1 71 ? -5.675 -6.427 -0.937 1.00 84.75 71 THR A CA 1
ATOM 557 C C . THR A 1 71 ? -6.812 -5.584 -0.376 1.00 84.75 71 THR A C 1
ATOM 559 O O . THR A 1 71 ? -7.213 -5.812 0.763 1.00 84.75 71 THR A O 1
ATOM 562 N N . ASP A 1 72 ? -7.358 -4.647 -1.152 1.00 83.88 72 ASP A N 1
ATOM 563 C CA . ASP A 1 72 ? -8.501 -3.840 -0.722 1.00 83.88 72 ASP A CA 1
ATOM 564 C C . ASP A 1 72 ? -9.798 -4.655 -0.714 1.00 83.88 72 ASP A C 1
ATOM 566 O O . ASP A 1 72 ? -10.536 -4.606 0.268 1.00 83.88 72 ASP A O 1
ATOM 570 N N . ALA A 1 73 ? -10.007 -5.516 -1.713 1.00 85.69 73 ALA A N 1
ATOM 571 C CA . ALA A 1 73 ? -11.118 -6.465 -1.718 1.00 85.69 73 ALA A CA 1
ATOM 572 C C . ALA A 1 73 ? -11.087 -7.397 -0.494 1.00 85.69 73 ALA A C 1
ATOM 574 O O . ALA A 1 73 ? -12.120 -7.647 0.121 1.00 85.69 73 ALA A O 1
ATOM 575 N N . ILE A 1 74 ? -9.904 -7.877 -0.093 1.00 86.56 74 ILE A N 1
ATOM 576 C CA . ILE A 1 74 ? -9.751 -8.696 1.118 1.00 86.56 74 ILE A CA 1
ATOM 577 C C . ILE A 1 74 ? -10.050 -7.877 2.382 1.00 86.56 74 ILE A C 1
ATOM 579 O O . ILE A 1 74 ? -10.698 -8.391 3.293 1.00 86.56 74 ILE A O 1
ATOM 583 N N . LYS A 1 75 ? -9.615 -6.610 2.459 1.00 78.44 75 LYS A N 1
ATOM 584 C CA . LYS A 1 75 ? -9.915 -5.741 3.614 1.00 78.44 75 LYS A CA 1
ATOM 585 C C . LYS A 1 75 ? -11.421 -5.550 3.793 1.00 78.44 75 LYS A C 1
ATOM 587 O O . LYS A 1 75 ? -11.897 -5.656 4.923 1.00 78.44 75 LYS A O 1
ATOM 592 N N . ASP A 1 76 ? -12.145 -5.325 2.701 1.00 79.88 76 ASP A N 1
ATOM 593 C CA . ASP A 1 76 ? -13.598 -5.160 2.732 1.00 79.88 76 ASP A CA 1
ATOM 594 C C . ASP A 1 76 ? -14.319 -6.488 3.012 1.00 79.88 76 ASP A C 1
ATOM 596 O O . ASP A 1 76 ? -15.285 -6.510 3.771 1.00 79.88 76 ASP A O 1
ATOM 600 N N . ALA A 1 77 ? -13.820 -7.611 2.482 1.00 81.06 77 ALA A N 1
ATOM 601 C CA . ALA A 1 77 ? -14.415 -8.932 2.691 1.00 81.06 77 ALA A CA 1
ATOM 602 C C . ALA A 1 77 ? -14.272 -9.451 4.131 1.00 81.06 77 ALA A C 1
ATOM 604 O O . ALA A 1 77 ? -15.162 -10.135 4.632 1.00 81.06 77 ALA A O 1
ATOM 605 N N . VAL A 1 78 ? -13.155 -9.153 4.803 1.00 83.06 78 VAL A N 1
ATOM 606 C CA . VAL A 1 78 ? -12.908 -9.608 6.183 1.00 83.06 78 VAL A CA 1
ATOM 607 C C . VAL A 1 78 ? -13.652 -8.743 7.209 1.00 83.06 78 VAL A C 1
ATOM 609 O O . VAL A 1 78 ? -13.903 -9.208 8.319 1.00 83.06 78 VAL A O 1
ATOM 612 N N . GLY A 1 79 ? -13.998 -7.492 6.877 1.00 68.81 79 GLY A N 1
ATOM 613 C CA . GLY A 1 79 ? -14.778 -6.621 7.767 1.00 68.81 79 GLY A CA 1
ATOM 614 C C . GLY A 1 79 ? -14.105 -6.344 9.119 1.00 68.81 79 GLY A C 1
ATOM 615 O O . GLY A 1 79 ? -14.778 -6.096 10.118 1.00 68.81 79 GLY A O 1
ATOM 616 N N . ARG A 1 80 ? -12.766 -6.419 9.203 1.00 66.81 80 ARG A N 1
ATOM 617 C CA . ARG A 1 80 ? -12.059 -6.189 10.473 1.00 66.81 80 ARG A CA 1
ATOM 618 C C . ARG A 1 80 ? -12.205 -4.707 10.864 1.00 66.81 80 ARG A C 1
ATOM 620 O O . ARG A 1 80 ? -11.818 -3.852 10.061 1.00 66.81 80 ARG A O 1
ATOM 627 N N . PRO A 1 81 ? -12.690 -4.381 12.081 1.00 65.56 81 PRO A N 1
ATOM 628 C CA . PRO A 1 81 ? -12.809 -2.998 12.522 1.00 65.56 81 PRO A CA 1
ATOM 629 C C . PRO A 1 81 ? -11.463 -2.287 12.392 1.00 65.56 81 PRO A C 1
ATOM 631 O O . PRO A 1 81 ? -10.425 -2.828 12.787 1.00 65.56 81 PRO A O 1
ATOM 634 N N . ARG A 1 82 ? -11.472 -1.085 11.808 1.00 68.25 82 ARG A N 1
ATOM 635 C CA . ARG A 1 82 ? -10.252 -0.301 11.606 1.00 68.25 82 ARG A CA 1
ATOM 636 C C . ARG A 1 82 ? -9.550 -0.060 12.960 1.00 68.25 82 ARG A C 1
ATOM 638 O O . ARG A 1 82 ? -10.232 0.165 13.957 1.00 68.25 82 ARG A O 1
ATOM 645 N N . PRO A 1 83 ? -8.206 -0.105 13.028 1.00 65.50 83 PRO A N 1
ATOM 646 C CA . PRO A 1 83 ? -7.459 0.021 14.284 1.00 65.50 83 PRO A CA 1
ATOM 647 C C . PRO A 1 83 ? -7.683 1.346 15.038 1.00 65.50 83 PRO A C 1
ATOM 649 O O . PRO A 1 83 ? -7.458 1.406 16.241 1.00 65.50 83 PRO A O 1
ATOM 652 N N . ASP A 1 84 ? -8.185 2.386 14.366 1.00 67.00 84 ASP A N 1
ATOM 653 C CA . ASP A 1 84 ? -8.586 3.677 14.943 1.00 67.00 84 ASP A CA 1
ATOM 654 C C . ASP A 1 84 ? -10.018 3.693 15.515 1.00 67.00 84 ASP A C 1
ATOM 656 O O . ASP A 1 84 ? -10.434 4.682 16.121 1.00 67.00 84 ASP A O 1
ATOM 660 N N . PHE A 1 85 ? -10.784 2.610 15.357 1.00 72.06 85 PHE A N 1
ATOM 661 C CA . PHE A 1 85 ? -12.189 2.541 15.762 1.00 72.06 85 PHE A CA 1
ATOM 662 C C . PHE A 1 85 ? -12.388 2.791 17.263 1.00 72.06 85 PHE A C 1
ATOM 664 O O . PHE A 1 85 ? -13.311 3.508 17.651 1.00 72.06 85 PHE A O 1
ATOM 671 N N . PHE A 1 86 ? -11.508 2.243 18.109 1.00 73.44 86 PHE A N 1
ATOM 672 C CA . PHE A 1 86 ? -11.616 2.369 19.566 1.00 73.44 86 PHE A CA 1
ATOM 673 C C . PHE A 1 86 ? -11.539 3.832 20.020 1.00 73.44 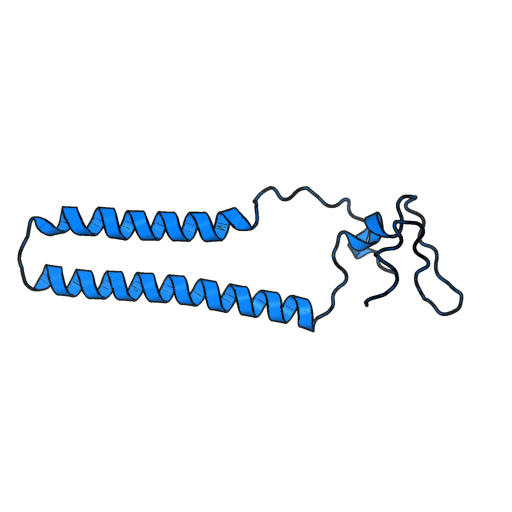86 PHE A C 1
ATOM 675 O O . PHE A 1 86 ? -12.433 4.310 20.712 1.00 73.44 86 PHE A O 1
ATOM 682 N N . TRP A 1 87 ? -10.519 4.563 19.566 1.00 71.50 87 TRP A N 1
ATOM 683 C CA . TRP A 1 87 ? -10.292 5.959 19.951 1.00 71.50 87 TRP A CA 1
ATOM 684 C C . TRP A 1 87 ? -11.320 6.928 19.353 1.00 71.50 87 TRP A C 1
ATOM 686 O O . TRP A 1 87 ? -11.617 7.950 19.964 1.00 71.50 87 TRP A O 1
ATOM 696 N N . ARG A 1 88 ? -11.917 6.600 18.197 1.00 72.44 88 ARG A N 1
ATOM 697 C CA . ARG A 1 88 ? -13.023 7.386 17.613 1.00 72.44 88 ARG A CA 1
ATOM 698 C C . ARG A 1 88 ? -14.359 7.166 18.328 1.00 72.44 88 ARG A C 1
ATOM 700 O O . ARG A 1 88 ? -15.152 8.096 18.424 1.00 72.44 88 ARG A O 1
ATOM 707 N N . CYS A 1 89 ? -14.626 5.952 18.813 1.00 74.62 89 CYS A N 1
ATOM 708 C CA . CYS A 1 89 ? -15.874 5.610 19.510 1.00 74.62 89 CYS A CA 1
ATOM 709 C C . CYS A 1 89 ? -15.828 5.963 21.014 1.00 74.62 89 CYS A C 1
ATOM 711 O O . CYS A 1 89 ? -16.855 6.368 21.572 1.00 74.62 89 CYS A O 1
ATOM 713 N N . PHE A 1 90 ? -14.650 5.868 21.648 1.00 74.44 90 PHE A N 1
ATOM 714 C CA . PHE A 1 90 ? -14.419 6.105 23.078 1.00 74.44 90 PHE A CA 1
ATOM 715 C C . PHE A 1 90 ? -13.316 7.157 23.318 1.00 74.44 90 PHE A C 1
ATOM 717 O O . PHE A 1 90 ? -12.191 6.793 23.670 1.00 74.44 90 PHE A O 1
ATOM 724 N N . PRO A 1 91 ? -13.618 8.463 23.183 1.00 72.69 91 PRO A N 1
ATOM 725 C CA . PRO A 1 91 ? -12.655 9.526 23.495 1.00 72.69 91 PRO A CA 1
ATOM 726 C C . PRO A 1 91 ? -12.197 9.499 24.967 1.00 72.69 91 PRO A C 1
ATOM 728 O O . PRO A 1 91 ? -11.064 9.861 25.267 1.00 72.69 91 PRO A O 1
ATOM 731 N N . ASP A 1 92 ? -13.041 8.992 25.873 1.00 71.50 92 ASP A N 1
ATOM 732 C CA . ASP A 1 92 ? -12.757 8.871 27.310 1.00 71.50 92 ASP A CA 1
ATOM 733 C C . ASP A 1 92 ? -11.983 7.591 27.689 1.00 71.50 92 ASP A C 1
ATOM 735 O O . ASP A 1 92 ? -11.689 7.359 28.864 1.00 71.50 92 ASP A O 1
ATOM 739 N N . GLY A 1 93 ? -11.697 6.710 26.718 1.00 71.44 93 GLY A N 1
ATOM 740 C CA . GLY A 1 93 ? -10.965 5.454 26.928 1.00 71.44 93 GLY A CA 1
ATOM 741 C C . GLY A 1 93 ? -11.690 4.394 27.771 1.00 71.44 93 GLY A C 1
ATOM 742 O O . GLY A 1 93 ? -11.080 3.382 28.125 1.00 71.44 93 GLY A O 1
ATOM 743 N N . LYS A 1 94 ? -12.971 4.607 28.098 1.00 73.31 94 LYS A N 1
ATOM 744 C CA . LYS A 1 94 ? -13.834 3.661 28.822 1.00 73.31 94 LYS A CA 1
ATOM 745 C C . LYS A 1 94 ? -14.753 2.935 27.850 1.00 73.31 94 LYS A C 1
ATOM 747 O O . LYS A 1 94 ? -15.582 3.567 27.205 1.00 73.31 94 LYS A O 1
ATOM 752 N N . ASP A 1 95 ? -14.627 1.617 27.776 1.00 72.69 95 ASP A N 1
ATOM 753 C CA . ASP A 1 95 ? -15.458 0.759 26.943 1.00 72.69 95 ASP A CA 1
ATOM 754 C C . ASP A 1 95 ? -16.799 0.455 27.623 1.00 72.69 95 ASP A C 1
ATOM 756 O O . ASP A 1 95 ? -16.871 -0.191 28.666 1.00 72.69 95 ASP A O 1
ATOM 760 N N . VAL A 1 96 ? -17.884 0.945 27.023 1.00 74.69 96 VAL A N 1
ATOM 761 C CA . VAL A 1 96 ? -19.253 0.747 27.516 1.00 74.69 96 VAL A CA 1
ATOM 762 C C . VAL A 1 96 ? -20.013 -0.138 26.535 1.00 74.69 96 VAL A C 1
ATOM 764 O O . VAL A 1 96 ? -20.106 0.169 25.342 1.00 74.69 96 VAL A O 1
ATOM 767 N N . TYR A 1 97 ? -20.581 -1.225 27.053 1.00 73.12 97 TYR A N 1
ATOM 768 C CA . TYR A 1 97 ? -21.393 -2.175 26.296 1.00 73.12 97 TYR A CA 1
ATOM 769 C C . TYR A 1 97 ? -22.802 -2.248 26.882 1.00 73.12 97 TYR A C 1
ATOM 771 O O . TYR A 1 97 ? -22.985 -2.166 28.097 1.00 73.12 97 TYR A O 1
ATOM 779 N N . ASP A 1 98 ? -23.795 -2.417 26.014 1.00 75.69 98 ASP A N 1
ATOM 780 C CA . ASP A 1 98 ? -25.173 -2.695 26.416 1.00 75.69 98 ASP A CA 1
ATOM 781 C C . ASP A 1 98 ? -25.325 -4.158 26.881 1.00 75.69 98 ASP A C 1
ATOM 783 O O . ASP A 1 98 ? -24.487 -5.014 26.590 1.00 75.69 98 ASP A O 1
ATOM 787 N N . ARG A 1 99 ? -26.434 -4.483 27.554 1.00 73.62 99 ARG A N 1
ATOM 788 C CA . ARG A 1 99 ? -26.768 -5.843 28.020 1.00 73.62 99 ARG A CA 1
ATOM 789 C C . ARG A 1 99 ? -26.793 -6.889 26.900 1.00 73.62 99 ARG A C 1
ATOM 791 O O . ARG A 1 99 ? -26.609 -8.069 27.179 1.00 73.62 99 ARG A O 1
ATOM 798 N N . TRP A 1 100 ? -26.997 -6.460 25.655 1.00 69.44 100 TRP A N 1
ATOM 799 C CA . TRP A 1 100 ? -26.977 -7.310 24.460 1.00 69.44 100 TRP A CA 1
ATOM 800 C C . TRP A 1 100 ? -25.610 -7.376 23.757 1.00 69.44 100 TRP A C 1
ATOM 802 O O . TRP A 1 100 ? -25.513 -7.937 22.671 1.00 69.44 100 TRP A O 1
ATOM 812 N N . GLY A 1 101 ? -24.550 -6.812 24.348 1.00 67.44 101 GLY A N 1
ATOM 813 C CA . GLY A 1 101 ? -23.189 -6.862 23.800 1.00 67.44 101 GLY A CA 1
ATOM 814 C C . GLY A 1 101 ? -22.899 -5.847 22.689 1.00 67.44 101 GLY A C 1
ATOM 815 O O . GLY A 1 101 ? -21.818 -5.876 22.1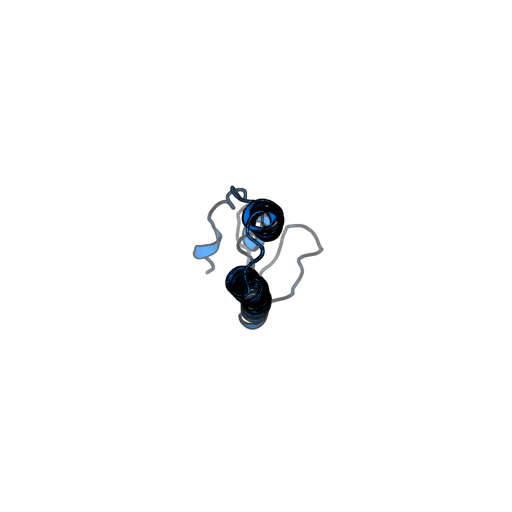04 1.00 67.44 101 GLY A O 1
ATOM 816 N N . ASN A 1 102 ? -23.828 -4.929 22.408 1.00 67.19 102 ASN A N 1
ATOM 817 C CA . ASN A 1 102 ? -23.610 -3.833 21.464 1.00 67.19 102 ASN A CA 1
ATOM 818 C C . ASN A 1 102 ? -22.743 -2.728 22.087 1.00 67.19 102 ASN A C 1
ATOM 820 O O . ASN A 1 102 ? -22.912 -2.387 23.259 1.00 67.19 102 ASN A O 1
ATOM 824 N N . VAL A 1 103 ? -21.833 -2.149 21.297 1.00 72.50 103 VAL A N 1
ATOM 825 C CA . VAL A 1 103 ? -20.991 -1.016 21.720 1.00 72.50 103 VAL A CA 1
ATOM 826 C C . VAL A 1 103 ? -21.807 0.274 21.796 1.00 72.50 103 VAL A C 1
ATOM 828 O O . VAL A 1 103 ? -22.507 0.635 20.849 1.00 72.50 103 VAL A O 1
ATOM 831 N N . VAL A 1 104 ? -21.696 0.997 22.910 1.00 74.19 104 VAL A N 1
ATOM 832 C CA . VAL A 1 104 ? -22.318 2.316 23.079 1.00 74.19 104 VAL A CA 1
ATOM 833 C C . VAL A 1 104 ? -21.248 3.384 22.850 1.00 74.19 104 VAL A C 1
ATOM 835 O O . VAL A 1 104 ? -20.471 3.698 23.750 1.00 74.19 104 VAL A O 1
ATOM 838 N N . CYS A 1 105 ? -21.180 3.937 21.634 1.00 71.19 105 CYS A N 1
ATOM 839 C CA . CYS A 1 105 ? -20.222 5.003 21.325 1.00 71.19 105 CYS A CA 1
ATOM 840 C C . CYS A 1 105 ? -20.609 6.320 22.004 1.00 71.19 105 CYS A C 1
ATOM 842 O O . CYS A 1 105 ? -21.763 6.747 21.937 1.00 71.19 105 CYS A O 1
ATOM 844 N N . HIS A 1 106 ? -19.614 6.965 22.612 1.00 73.50 106 HIS A N 1
ATOM 845 C CA . HIS A 1 106 ? -19.741 8.273 23.261 1.00 73.50 106 HIS A CA 1
ATOM 846 C C . HIS A 1 106 ? -19.182 9.411 22.377 1.00 73.50 106 HIS A C 1
ATOM 848 O O . HIS A 1 106 ? -19.446 10.578 22.649 1.00 73.50 106 HIS A O 1
ATOM 854 N N . GLY A 1 107 ? -18.441 9.071 21.310 1.00 65.25 107 GLY A N 1
ATOM 855 C CA . GLY A 1 107 ? -17.901 10.003 20.309 1.00 65.25 107 GLY A CA 1
ATOM 856 C C . GLY A 1 107 ? -18.871 10.400 19.180 1.00 65.25 107 GLY A C 1
ATOM 857 O O . GLY A 1 107 ? -20.079 10.162 19.247 1.00 65.25 107 GLY A O 1
ATOM 858 N N . ASP A 1 108 ? -18.337 11.024 18.124 1.00 56.94 108 ASP A N 1
ATOM 859 C CA . ASP A 1 108 ? -19.108 11.666 17.050 1.00 56.94 108 ASP A CA 1
ATOM 860 C C . ASP A 1 108 ? -20.188 10.778 16.405 1.00 56.94 108 ASP A C 1
ATOM 862 O O . ASP A 1 108 ? -19.988 9.602 16.083 1.00 56.94 108 ASP A O 1
ATOM 866 N N . LYS A 1 109 ? -21.346 11.396 16.122 1.00 54.78 109 LYS A N 1
ATOM 867 C CA . LYS A 1 109 ? -22.591 10.751 15.650 1.00 54.78 109 LYS A CA 1
ATOM 868 C C . LYS A 1 109 ? -22.453 9.925 14.358 1.00 54.78 109 LYS A C 1
ATOM 870 O O . LYS A 1 109 ? -23.353 9.145 14.055 1.00 54.78 109 LYS A O 1
ATOM 875 N N . CYS A 1 110 ? -21.362 10.085 13.607 1.00 48.03 110 CYS A N 1
ATOM 876 C CA . CYS A 1 110 ? -21.126 9.431 12.316 1.00 48.03 110 CYS A CA 1
ATOM 877 C C . CYS A 1 110 ? -20.709 7.947 12.432 1.00 48.03 110 CYS A C 1
ATOM 879 O O . CYS A 1 110 ? -20.777 7.215 11.450 1.00 48.03 110 CYS A O 1
ATOM 881 N N . HIS A 1 111 ? -20.322 7.471 13.622 1.00 49.97 111 HIS A N 1
ATOM 882 C CA . HIS A 1 111 ? -19.851 6.091 13.835 1.00 49.97 111 HIS A CA 1
ATOM 883 C C . HIS A 1 111 ? -20.900 5.142 14.437 1.00 49.97 111 HIS A C 1
ATOM 885 O O . HIS A 1 111 ? -20.572 4.035 14.865 1.00 49.97 111 HIS A O 1
ATOM 891 N N . LYS A 1 112 ? -22.180 5.537 14.438 1.00 46.56 112 LYS A N 1
ATOM 892 C CA . LYS A 1 112 ? -23.289 4.638 14.780 1.00 46.56 112 LYS A CA 1
ATOM 893 C C . LYS A 1 112 ? -23.421 3.542 13.720 1.00 46.56 112 LYS A C 1
ATOM 895 O O . LYS A 1 112 ? -24.098 3.727 12.718 1.00 46.56 112 LYS A O 1
ATOM 900 N N . GLY A 1 113 ? -22.783 2.404 13.976 1.00 48.28 113 GLY A N 1
ATOM 901 C CA . GLY A 1 113 ? -23.139 1.114 13.395 1.00 48.28 113 GLY A CA 1
ATOM 902 C C . GLY A 1 113 ? -22.955 1.000 11.884 1.00 48.28 113 GLY A C 1
ATOM 903 O O . GLY A 1 113 ? -23.897 1.137 11.109 1.00 48.28 113 GLY A O 1
ATOM 904 N N . ARG A 1 114 ? -21.755 0.598 11.481 1.00 40.44 114 ARG A N 1
ATOM 905 C CA . ARG A 1 114 ? -21.619 -0.414 10.434 1.00 40.44 114 ARG A CA 1
ATOM 906 C C . ARG A 1 114 ? -20.450 -1.308 10.828 1.00 40.44 114 ARG A C 1
ATOM 908 O O . ARG A 1 114 ? -19.294 -0.927 10.663 1.00 40.44 114 ARG A O 1
ATOM 915 N N . ALA A 1 115 ? -20.804 -2.389 11.520 1.00 37.72 115 ALA A N 1
ATOM 916 C CA . ALA A 1 115 ? -20.002 -3.602 11.524 1.00 37.72 115 ALA A CA 1
ATOM 917 C C . ALA A 1 115 ? -20.045 -4.204 10.115 1.00 37.72 115 ALA A C 1
ATOM 919 O O . ALA A 1 115 ? -21.096 -4.019 9.451 1.00 37.72 115 ALA A O 1
#

Radius of gyration: 24.34 Å; chains: 1; bounding box: 51×21×64 Å

Secondary structure (DSSP, 8-state):
--GGG-S-----SS-TTHHHHHHHHHHHHHHHHHHHHGGG---HHHHHHHHHHHHHHHHHHHHHHHHHHHHHHHHHHHTPPPTTHHHHH-TTS---B-TTS-B---S-GGGS---